Protein AF-A0A351T9Q0-F1 (afdb_monomer_lite)

pLDDT: mean 88.79, std 10.15, range [52.31, 97.06]

Foldseek 3Di:
DPDDDDDDPDDLLPDADPDAAAEAEEEDEAPCVLSNCCSQQPVHPHHYPYYHYHYDPVVLVQQAPPDPDNDDPSNVSSVVRDPDRDDDDDD

Sequence (91 aa):
AKAGIYIHNIDVLKFNPNLENYLVVANIPYYITSPILNHFLYSLPHRPKEMIILMQKDVADKITKKQKNKTSVLSLIVDFMCEEIREITKV

Radius of gyration: 13.88 Å; chains: 1; bounding box: 27×26×44 Å

Secondary structure (DSSP, 8-state):
---------S-GGG-----SS-EEEEE--HHHHHHHHHIIIIISSS--SEEEEE--HHHHHHHSTT-SS--SHHHHHHHHH-S--------

Structure (mmCIF, N/CA/C/O backbone):
data_AF-A0A351T9Q0-F1
#
_entry.id   AF-A0A351T9Q0-F1
#
loop_
_atom_site.group_PDB
_atom_site.id
_atom_site.type_symbol
_atom_site.label_atom_id
_atom_site.label_alt_id
_atom_site.label_comp_id
_atom_site.label_asym_id
_atom_site.label_entity_id
_atom_site.label_seq_id
_atom_site.pdbx_PDB_ins_code
_atom_site.Cartn_x
_atom_site.Cartn_y
_atom_site.Cartn_z
_atom_site.occupancy
_atom_site.B_iso_or_equiv
_atom_site.auth_seq_id
_atom_site.auth_comp_id
_atom_site.auth_asym_id
_atom_site.auth_atom_id
_atom_site.pdbx_PDB_model_num
ATOM 1 N N . ALA A 1 1 ? -3.479 -0.993 -27.234 1.00 52.31 1 ALA A N 1
ATOM 2 C CA . ALA A 1 1 ? -2.154 -1.456 -26.770 1.00 52.31 1 ALA A CA 1
ATOM 3 C C . ALA A 1 1 ? -2.236 -2.954 -26.497 1.00 52.31 1 ALA A C 1
ATOM 5 O O . ALA A 1 1 ? -3.243 -3.382 -25.946 1.00 52.31 1 ALA A O 1
ATOM 6 N N . LYS A 1 2 ? -1.259 -3.762 -26.930 1.00 52.34 2 LYS A N 1
ATOM 7 C CA . LYS A 1 2 ? -1.245 -5.200 -26.612 1.00 52.34 2 LYS A CA 1
ATOM 8 C C . LYS A 1 2 ? -1.079 -5.349 -25.097 1.00 52.34 2 LYS A C 1
ATOM 10 O O . LYS A 1 2 ? -0.088 -4.869 -24.557 1.00 52.34 2 LYS A O 1
ATOM 15 N N . ALA A 1 3 ? -2.049 -5.971 -24.431 1.00 73.62 3 ALA A N 1
ATOM 16 C CA . ALA A 1 3 ? -1.909 -6.356 -23.034 1.00 73.62 3 ALA A CA 1
ATOM 17 C C . ALA A 1 3 ? -0.794 -7.409 -22.943 1.00 73.62 3 ALA A C 1
ATOM 19 O O . ALA A 1 3 ? -0.868 -8.450 -23.596 1.00 73.62 3 ALA A O 1
ATOM 20 N N . GLY A 1 4 ? 0.263 -7.099 -22.199 1.00 86.50 4 GLY A N 1
ATOM 21 C CA . GLY A 1 4 ? 1.409 -7.972 -21.973 1.00 86.50 4 GLY A CA 1
ATOM 22 C C . GLY A 1 4 ? 1.702 -8.064 -20.482 1.00 86.50 4 GLY A C 1
ATOM 23 O O . GLY A 1 4 ? 1.421 -7.126 -19.737 1.00 86.50 4 GLY A O 1
ATOM 24 N N . ILE A 1 5 ? 2.243 -9.200 -20.049 1.00 92.62 5 ILE A N 1
ATOM 25 C CA . ILE A 1 5 ? 2.718 -9.386 -18.677 1.00 92.62 5 ILE A CA 1
ATOM 26 C C . ILE A 1 5 ? 4.215 -9.094 -18.670 1.00 92.62 5 ILE A C 1
ATOM 28 O O . ILE A 1 5 ? 4.975 -9.719 -19.409 1.00 92.62 5 ILE A O 1
ATOM 32 N N . TYR A 1 6 ? 4.625 -8.154 -17.824 1.00 92.25 6 TYR A N 1
ATOM 33 C CA . TYR A 1 6 ? 6.021 -7.789 -17.618 1.00 92.25 6 TYR A CA 1
ATOM 34 C C . TYR A 1 6 ? 6.420 -8.168 -16.196 1.00 92.25 6 TYR A C 1
ATOM 36 O O . TYR A 1 6 ? 5.774 -7.757 -15.234 1.00 92.25 6 TYR A O 1
ATOM 44 N N . ILE A 1 7 ? 7.474 -8.973 -16.066 1.00 94.75 7 ILE A N 1
ATOM 45 C CA . ILE A 1 7 ? 7.994 -9.411 -14.770 1.00 94.75 7 ILE A CA 1
ATOM 46 C C . ILE A 1 7 ? 9.269 -8.624 -14.486 1.00 94.75 7 ILE A C 1
ATOM 48 O O . ILE A 1 7 ? 10.259 -8.748 -15.205 1.00 94.75 7 ILE A O 1
ATOM 52 N N . HIS A 1 8 ? 9.246 -7.831 -13.419 1.00 94.19 8 HIS A N 1
ATOM 53 C CA . HIS A 1 8 ? 10.403 -7.088 -12.933 1.00 94.19 8 HIS A CA 1
ATOM 54 C C . HIS A 1 8 ? 10.944 -7.778 -11.675 1.00 94.19 8 HIS A C 1
ATOM 56 O O . HIS A 1 8 ? 10.316 -7.715 -10.622 1.00 94.19 8 HIS A O 1
ATOM 62 N N . ASN A 1 9 ? 12.102 -8.443 -11.769 1.00 97.06 9 ASN A N 1
ATOM 63 C CA . ASN A 1 9 ? 12.786 -9.021 -10.604 1.00 97.06 9 ASN A CA 1
ATOM 64 C C . ASN A 1 9 ? 13.603 -7.937 -9.882 1.00 97.06 9 ASN A C 1
ATOM 66 O O . ASN A 1 9 ? 14.811 -7.815 -10.079 1.00 97.06 9 ASN A O 1
ATOM 70 N N . ILE A 1 10 ? 12.909 -7.085 -9.130 1.00 96.00 10 ILE A N 1
ATOM 71 C CA . ILE A 1 10 ? 13.475 -5.931 -8.427 1.00 96.00 10 ILE A CA 1
ATOM 72 C C . ILE A 1 10 ? 12.819 -5.843 -7.045 1.00 96.00 10 ILE A C 1
ATOM 74 O O . ILE A 1 10 ? 11.644 -6.171 -6.885 1.00 96.00 10 ILE A O 1
ATOM 78 N N . ASP A 1 11 ? 13.572 -5.372 -6.051 1.00 95.31 11 ASP A N 1
ATOM 79 C CA . ASP A 1 11 ? 13.009 -4.950 -4.768 1.00 95.31 11 ASP A CA 1
ATOM 80 C C . ASP A 1 11 ? 11.964 -3.847 -4.994 1.00 95.31 11 ASP A C 1
ATOM 82 O O . ASP A 1 11 ? 12.267 -2.786 -5.545 1.00 95.31 11 ASP A O 1
ATOM 86 N N . VAL A 1 12 ? 10.731 -4.088 -4.551 1.00 95.38 12 VAL A N 1
ATOM 87 C CA . VAL A 1 12 ? 9.613 -3.160 -4.735 1.00 95.38 12 VAL A CA 1
ATOM 88 C C . VAL A 1 12 ? 9.884 -1.780 -4.124 1.00 95.38 12 VAL A C 1
ATOM 90 O O . VAL A 1 12 ? 9.428 -0.780 -4.670 1.00 95.38 12 VAL A O 1
ATOM 93 N N . LEU A 1 13 ? 10.689 -1.694 -3.059 1.00 95.50 13 LEU A N 1
ATOM 94 C CA . LEU A 1 13 ? 11.064 -0.421 -2.431 1.00 95.50 13 LEU A CA 1
ATOM 95 C C . LEU A 1 13 ? 12.068 0.388 -3.268 1.00 95.50 13 LEU A C 1
ATOM 97 O O . LEU A 1 13 ? 12.334 1.550 -2.979 1.00 95.50 13 LEU A O 1
ATOM 101 N N . LYS A 1 14 ? 12.638 -0.222 -4.310 1.00 95.75 14 LYS A N 1
ATOM 102 C CA . LYS A 1 14 ? 13.525 0.421 -5.291 1.00 95.75 14 LYS A CA 1
ATOM 103 C C . LYS A 1 14 ? 12.858 0.570 -6.655 1.00 95.75 14 LYS A C 1
ATOM 105 O O . LYS A 1 14 ? 13.454 1.126 -7.575 1.00 95.75 14 LYS A O 1
ATOM 110 N N . PHE A 1 15 ? 11.640 0.059 -6.805 1.00 95.06 15 PHE A N 1
ATOM 111 C CA . PHE A 1 15 ? 10.911 0.099 -8.058 1.00 95.06 15 PHE A CA 1
ATOM 112 C C . PHE A 1 15 ? 10.223 1.456 -8.228 1.00 95.06 15 PHE A C 1
ATOM 114 O O . PHE A 1 15 ? 9.386 1.840 -7.414 1.00 95.06 15 PHE A O 1
ATOM 121 N N . ASN A 1 16 ? 10.562 2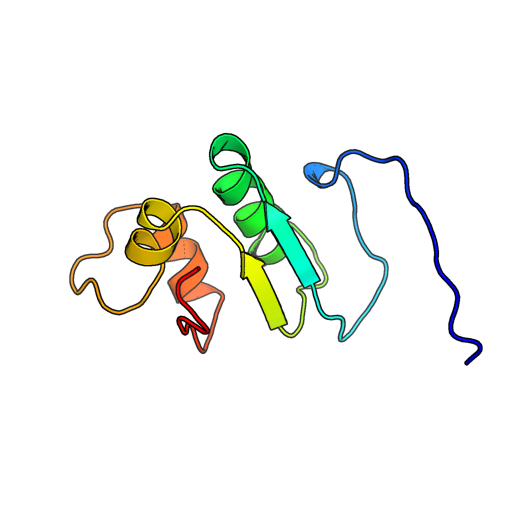.171 -9.301 1.00 94.06 16 ASN A N 1
ATOM 122 C CA . ASN A 1 16 ? 9.880 3.395 -9.707 1.00 94.06 16 ASN A CA 1
ATOM 123 C C . ASN A 1 16 ? 9.163 3.149 -11.046 1.00 94.06 16 ASN A C 1
ATOM 125 O O . ASN A 1 16 ? 9.833 3.075 -12.082 1.00 94.06 16 ASN A O 1
ATOM 129 N N . PRO A 1 17 ? 7.830 2.983 -11.050 1.00 91.06 17 PRO A N 1
ATOM 130 C CA . PRO A 1 17 ? 7.082 2.849 -12.286 1.00 91.06 17 PRO A CA 1
ATOM 131 C C . PRO A 1 17 ? 7.124 4.171 -13.056 1.00 91.06 17 PRO A C 1
ATOM 133 O O . PRO A 1 17 ? 6.613 5.191 -12.598 1.00 91.06 17 PRO A O 1
ATOM 136 N N . ASN A 1 18 ? 7.669 4.146 -14.273 1.00 90.00 18 ASN A N 1
ATOM 137 C CA . ASN A 1 18 ? 7.536 5.260 -15.214 1.00 90.00 18 ASN A CA 1
ATOM 138 C C . ASN A 1 18 ? 6.149 5.226 -15.884 1.00 90.00 18 ASN A C 1
ATOM 140 O O . ASN A 1 18 ? 6.031 5.057 -17.097 1.00 90.00 18 ASN A O 1
ATOM 144 N N . LEU A 1 19 ? 5.102 5.263 -15.060 1.00 89.88 19 LEU A N 1
ATOM 145 C CA . LEU A 1 19 ? 3.705 5.183 -15.459 1.00 89.88 19 LEU A CA 1
ATOM 146 C C . LEU A 1 19 ? 2.935 6.332 -14.816 1.00 89.88 19 LEU A C 1
ATOM 148 O O . LEU A 1 19 ? 3.097 6.620 -13.632 1.00 89.88 19 LEU A O 1
ATOM 152 N N . GLU A 1 20 ? 2.035 6.922 -15.589 1.00 90.25 20 GLU A N 1
ATOM 153 C CA . GLU A 1 20 ? 1.008 7.826 -15.084 1.00 90.25 20 GLU A CA 1
ATOM 154 C C . GLU A 1 20 ? -0.325 7.074 -14.980 1.00 90.25 20 GLU A C 1
ATOM 156 O O . GLU A 1 20 ? -0.574 6.130 -15.732 1.00 90.25 20 GLU A O 1
ATOM 161 N N . ASN A 1 21 ? -1.201 7.493 -14.061 1.00 92.44 21 ASN A N 1
ATOM 162 C CA . ASN A 1 21 ? -2.574 6.980 -13.938 1.00 92.44 21 ASN A CA 1
ATOM 163 C C . ASN A 1 21 ? -2.687 5.446 -13.810 1.00 92.44 21 ASN A C 1
ATOM 165 O O . ASN A 1 21 ? -3.543 4.821 -14.439 1.00 92.44 21 ASN A O 1
ATOM 169 N N . TYR A 1 22 ? -1.840 4.833 -12.983 1.00 95.12 22 TYR A N 1
ATOM 170 C CA . TYR A 1 22 ? -1.811 3.383 -12.778 1.00 95.12 22 TYR A CA 1
ATOM 171 C C . TYR A 1 22 ? -2.484 2.951 -11.468 1.00 95.12 22 TYR A C 1
ATOM 173 O O . TYR A 1 22 ? -2.703 3.753 -10.556 1.00 95.12 22 TYR A O 1
ATOM 181 N N . LEU A 1 23 ? -2.798 1.656 -11.389 1.00 96.75 23 LEU A N 1
ATOM 182 C CA . LEU A 1 23 ? -3.343 0.994 -10.205 1.00 96.75 23 LEU A CA 1
ATOM 183 C C . LEU A 1 23 ? -2.279 0.092 -9.584 1.00 96.75 23 LEU A C 1
ATOM 185 O O . LEU A 1 23 ? -1.522 -0.563 -10.303 1.00 96.75 23 LEU A O 1
ATOM 189 N N . VAL A 1 24 ? -2.261 0.014 -8.256 1.00 96.62 24 VAL A N 1
ATOM 190 C CA . VAL A 1 24 ? -1.452 -0.972 -7.528 1.00 96.62 24 VAL A CA 1
ATOM 191 C C . VAL A 1 24 ? -2.383 -1.992 -6.896 1.00 96.62 24 VAL A C 1
ATOM 193 O O . VAL A 1 24 ? -3.243 -1.639 -6.093 1.00 96.62 24 VAL A O 1
ATOM 196 N N . VAL A 1 25 ? -2.193 -3.265 -7.236 1.00 96.88 25 VAL A N 1
ATOM 197 C CA . VAL A 1 25 ? -2.915 -4.386 -6.625 1.00 96.88 25 VAL A CA 1
ATOM 198 C C . VAL A 1 25 ? -1.891 -5.345 -6.043 1.00 96.88 25 VAL A C 1
ATOM 200 O O . VAL A 1 25 ? -0.989 -5.783 -6.755 1.00 96.88 25 VAL A O 1
ATOM 203 N N . ALA A 1 26 ? -1.996 -5.646 -4.750 1.00 95.75 26 ALA A N 1
ATOM 204 C CA . ALA A 1 26 ? -1.002 -6.471 -4.075 1.00 95.75 26 ALA A CA 1
ATOM 205 C C . ALA A 1 26 ? -1.580 -7.243 -2.886 1.00 95.75 26 ALA A C 1
ATOM 207 O O . ALA A 1 26 ? -2.509 -6.796 -2.21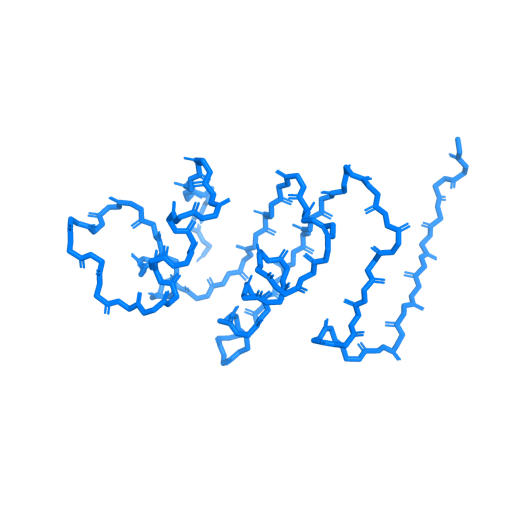8 1.00 95.75 26 ALA A O 1
ATOM 208 N N . ASN A 1 27 ? -0.964 -8.383 -2.586 1.00 94.12 27 ASN A N 1
ATOM 209 C CA . ASN A 1 27 ? -1.102 -9.075 -1.311 1.00 94.12 27 ASN A CA 1
ATOM 210 C C . ASN A 1 27 ? 0.244 -8.985 -0.586 1.00 94.12 27 ASN A C 1
ATOM 212 O O . ASN A 1 27 ? 1.238 -9.505 -1.094 1.00 94.12 27 ASN A O 1
ATOM 216 N N . ILE A 1 28 ? 0.296 -8.271 0.539 1.00 90.19 28 ILE A N 1
ATOM 217 C CA . ILE A 1 28 ? 1.556 -7.848 1.162 1.00 90.19 28 ILE A CA 1
ATOM 218 C C . ILE A 1 28 ? 1.734 -8.490 2.553 1.00 90.19 28 ILE A C 1
ATOM 220 O O . ILE A 1 28 ? 0.811 -8.445 3.371 1.00 90.19 28 ILE A O 1
ATOM 224 N N . PRO A 1 29 ? 2.930 -9.026 2.879 1.00 86.19 29 PRO A N 1
ATOM 225 C CA . PRO A 1 29 ? 3.279 -9.451 4.236 1.00 86.19 29 PRO A CA 1
ATOM 226 C C . PRO A 1 29 ? 3.349 -8.284 5.237 1.00 86.19 29 PRO A C 1
ATOM 228 O O . PRO A 1 29 ? 3.826 -7.200 4.914 1.00 86.19 29 PRO A O 1
ATOM 231 N N . TYR A 1 30 ? 2.986 -8.527 6.498 1.00 80.31 30 TYR A N 1
ATOM 232 C CA . TYR A 1 30 ? 2.864 -7.493 7.541 1.00 80.31 30 TYR A CA 1
ATOM 233 C C . TYR A 1 30 ? 4.049 -6.525 7.676 1.00 80.31 30 TYR A C 1
ATOM 235 O O . TYR A 1 30 ? 3.860 -5.309 7.710 1.00 80.31 30 TYR A O 1
ATOM 243 N N . TYR A 1 31 ? 5.274 -7.053 7.756 1.00 86.50 31 TYR A N 1
ATOM 244 C CA . TYR A 1 31 ? 6.446 -6.269 8.163 1.00 86.50 31 TYR A CA 1
ATOM 245 C C . TYR A 1 31 ? 6.858 -5.200 7.140 1.00 86.50 31 TYR A C 1
ATOM 247 O O . TYR A 1 31 ? 7.551 -4.248 7.495 1.00 86.50 31 TYR A O 1
ATOM 255 N N . ILE A 1 32 ? 6.436 -5.344 5.880 1.00 91.69 32 ILE A N 1
ATOM 256 C CA . ILE A 1 32 ? 6.842 -4.471 4.773 1.00 91.69 32 ILE A CA 1
ATOM 257 C C . ILE A 1 32 ? 5.705 -3.576 4.261 1.00 91.69 32 ILE A C 1
ATOM 259 O O . ILE A 1 32 ? 5.950 -2.674 3.461 1.00 91.69 32 ILE A O 1
ATOM 263 N N . THR A 1 33 ? 4.478 -3.736 4.773 1.00 93.12 33 THR A N 1
ATOM 264 C CA . THR A 1 33 ? 3.323 -2.918 4.366 1.00 93.12 33 THR A CA 1
ATOM 265 C C . THR A 1 33 ? 3.564 -1.426 4.581 1.00 93.12 33 THR A C 1
ATOM 267 O O . THR A 1 33 ? 3.311 -0.633 3.679 1.00 93.12 33 THR A O 1
ATOM 270 N N . SER A 1 34 ? 4.094 -1.025 5.742 1.00 92.44 34 SER A N 1
ATOM 271 C CA . SER A 1 34 ? 4.375 0.392 6.020 1.00 92.44 34 SER A CA 1
ATOM 272 C C . SER A 1 34 ? 5.438 0.976 5.073 1.00 92.44 34 SER A C 1
ATOM 274 O O . SER A 1 34 ? 5.169 2.027 4.493 1.00 92.44 34 SER A O 1
ATOM 276 N N . PRO A 1 35 ? 6.611 0.336 4.873 1.00 94.69 35 PRO A N 1
ATOM 277 C CA . PRO A 1 35 ? 7.568 0.757 3.850 1.00 94.69 35 PRO A CA 1
ATOM 278 C C . PRO A 1 35 ? 6.970 0.875 2.444 1.00 94.69 35 PRO A C 1
ATOM 280 O O . PRO A 1 35 ? 7.220 1.870 1.773 1.00 94.69 35 PRO A O 1
ATOM 283 N N . ILE A 1 36 ? 6.152 -0.090 2.010 1.00 95.81 36 ILE A N 1
ATOM 284 C CA . ILE A 1 36 ? 5.545 -0.068 0.669 1.00 95.81 36 ILE A CA 1
ATOM 285 C C . ILE A 1 36 ? 4.555 1.088 0.535 1.00 95.81 36 ILE A C 1
ATOM 287 O O . ILE A 1 36 ? 4.618 1.834 -0.438 1.00 95.81 36 ILE A O 1
ATOM 291 N N . LEU A 1 37 ? 3.667 1.278 1.512 1.00 94.94 37 LEU A N 1
ATOM 292 C CA . LEU A 1 37 ? 2.718 2.389 1.486 1.00 94.94 37 LEU A CA 1
ATOM 293 C C . LEU A 1 37 ? 3.442 3.738 1.444 1.00 94.94 37 LEU A C 1
ATOM 295 O O . LEU A 1 37 ? 3.099 4.578 0.620 1.00 94.94 37 LEU A O 1
ATOM 299 N N . ASN A 1 38 ? 4.480 3.928 2.264 1.00 94.44 38 ASN A N 1
ATOM 300 C CA . ASN A 1 38 ? 5.281 5.153 2.238 1.00 94.44 38 ASN A CA 1
ATOM 301 C C . ASN A 1 38 ? 5.977 5.352 0.886 1.00 94.44 38 ASN A C 1
ATOM 303 O O . ASN A 1 38 ? 5.975 6.460 0.355 1.00 94.44 38 ASN A O 1
ATOM 307 N N . HIS A 1 39 ? 6.527 4.284 0.305 1.00 95.81 39 HIS A N 1
ATOM 308 C CA . HIS A 1 39 ? 7.185 4.345 -0.996 1.00 95.81 39 HIS A CA 1
ATOM 309 C C . HIS A 1 39 ? 6.230 4.850 -2.083 1.00 95.81 39 HIS A C 1
ATOM 311 O O . HIS A 1 39 ? 6.496 5.869 -2.716 1.00 95.81 39 HIS A O 1
ATOM 317 N N . PHE A 1 40 ? 5.072 4.202 -2.240 1.00 95.94 40 PHE A N 1
ATOM 318 C CA . PHE A 1 40 ? 4.123 4.536 -3.306 1.00 95.94 40 PHE A CA 1
ATOM 319 C C . PHE A 1 40 ? 3.327 5.820 -3.067 1.00 95.94 40 PHE A C 1
ATOM 321 O O . PHE A 1 40 ? 3.006 6.516 -4.030 1.00 95.94 40 PHE A O 1
ATOM 328 N N . LEU A 1 41 ? 2.984 6.133 -1.815 1.00 94.56 41 LEU A N 1
ATOM 329 C CA . LEU A 1 41 ? 2.170 7.308 -1.501 1.00 94.56 41 LEU A CA 1
ATOM 330 C C . LEU A 1 41 ? 3.000 8.574 -1.314 1.00 94.56 41 LEU A C 1
ATOM 332 O O .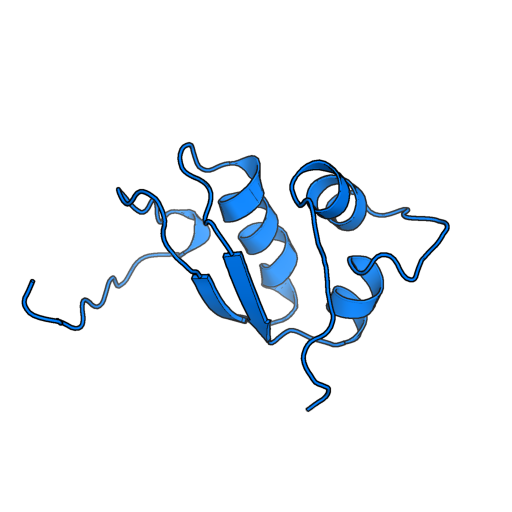 LEU A 1 41 ? 2.466 9.646 -1.566 1.00 94.56 41 LEU A O 1
ATOM 336 N N . TYR A 1 42 ? 4.254 8.476 -0.863 1.00 92.94 42 TYR A N 1
ATOM 337 C CA . TYR A 1 42 ? 5.054 9.641 -0.469 1.00 92.94 42 TYR A CA 1
ATOM 338 C C . TYR A 1 42 ? 6.390 9.762 -1.211 1.00 92.94 42 TYR A C 1
ATOM 340 O O . TYR A 1 42 ? 6.741 10.859 -1.634 1.00 92.94 42 TYR A O 1
ATOM 348 N N . SER A 1 43 ? 7.150 8.675 -1.369 1.00 93.62 43 SER A N 1
ATOM 349 C CA . SER A 1 43 ? 8.512 8.752 -1.924 1.00 93.62 43 SER A CA 1
ATOM 350 C C . SER A 1 43 ? 8.565 8.831 -3.451 1.00 93.62 43 SER A C 1
ATOM 352 O O . SER A 1 43 ? 9.509 9.404 -3.995 1.00 93.62 43 SER A O 1
ATOM 354 N N . LEU A 1 44 ? 7.594 8.241 -4.150 1.00 93.62 44 LEU A N 1
ATOM 355 C CA . LEU A 1 44 ? 7.564 8.244 -5.610 1.00 93.62 44 LEU A CA 1
ATOM 356 C C . LEU A 1 44 ? 7.083 9.587 -6.189 1.00 93.62 44 LEU A C 1
ATOM 358 O O . LEU A 1 44 ? 6.145 10.183 -5.659 1.00 93.62 44 LEU A O 1
ATOM 362 N N . PRO A 1 45 ? 7.646 10.027 -7.332 1.00 90.88 45 PRO A N 1
ATOM 363 C CA . PRO A 1 45 ? 7.187 11.237 -8.017 1.00 90.88 45 PRO A CA 1
ATOM 364 C C . PRO A 1 45 ? 5.778 11.069 -8.607 1.00 90.88 45 PRO A C 1
ATOM 366 O O . PRO A 1 45 ? 4.979 12.002 -8.577 1.00 90.88 45 PRO A O 1
ATOM 369 N N . HIS A 1 46 ? 5.456 9.871 -9.109 1.00 92.50 46 HIS A N 1
ATOM 370 C CA . HIS A 1 46 ? 4.154 9.541 -9.688 1.00 92.50 46 HIS A CA 1
ATOM 371 C C . HIS A 1 46 ? 3.415 8.549 -8.795 1.00 92.50 46 HIS A C 1
ATOM 373 O O . HIS A 1 46 ? 3.719 7.352 -8.762 1.00 92.50 46 HIS A O 1
ATOM 379 N N . ARG A 1 47 ? 2.424 9.066 -8.069 1.00 94.38 47 ARG A N 1
ATOM 380 C CA . ARG A 1 47 ? 1.584 8.272 -7.170 1.00 94.38 47 ARG A CA 1
ATOM 381 C C . ARG A 1 47 ? 0.553 7.461 -7.966 1.00 94.38 47 ARG A C 1
ATOM 383 O O . ARG A 1 47 ? 0.072 7.939 -8.998 1.00 94.38 47 ARG A O 1
ATOM 390 N N . PRO A 1 48 ? 0.190 6.256 -7.500 1.00 96.00 48 PRO A N 1
ATOM 391 C CA . PRO A 1 48 ? -0.898 5.499 -8.100 1.00 96.00 48 PRO A CA 1
ATOM 392 C C . PRO A 1 48 ? -2.227 6.238 -7.933 1.00 96.00 48 PRO A C 1
ATOM 394 O O . PRO A 1 48 ? -2.439 6.948 -6.951 1.00 96.00 48 PRO A O 1
ATOM 397 N N . LYS A 1 49 ? -3.149 6.021 -8.873 1.00 96.31 49 LYS A N 1
ATOM 398 C CA . LYS A 1 49 ? -4.516 6.549 -8.789 1.00 96.31 49 LYS A CA 1
ATOM 399 C C . LYS A 1 49 ? -5.314 5.861 -7.680 1.00 96.31 49 LYS A C 1
ATOM 401 O O . LYS A 1 49 ? -6.129 6.491 -7.020 1.00 96.31 49 LYS A O 1
ATOM 406 N N . GLU A 1 50 ? -5.086 4.565 -7.496 1.00 95.94 50 GLU A N 1
ATOM 407 C CA . GLU A 1 50 ? -5.741 3.760 -6.470 1.00 95.94 50 GLU A CA 1
ATOM 408 C C . GLU A 1 50 ? -4.851 2.568 -6.105 1.00 95.94 50 GLU A C 1
ATOM 410 O O . GLU A 1 50 ? -4.090 2.045 -6.931 1.00 95.94 50 GLU A O 1
ATOM 415 N N . MET A 1 51 ? -4.943 2.153 -4.843 1.00 96.38 51 MET A N 1
ATOM 416 C CA . MET A 1 51 ? -4.255 0.983 -4.317 1.00 96.38 51 MET A CA 1
ATOM 417 C C . MET A 1 51 ? -5.279 0.027 -3.703 1.00 96.38 51 MET A C 1
ATOM 419 O O . MET A 1 51 ? -6.024 0.408 -2.803 1.00 96.38 51 MET A O 1
ATOM 423 N N . ILE A 1 52 ? -5.281 -1.226 -4.156 1.00 96.31 52 ILE A N 1
ATOM 424 C CA . ILE A 1 52 ? -6.113 -2.306 -3.617 1.00 96.31 52 ILE A CA 1
ATOM 425 C C . ILE A 1 52 ? -5.171 -3.340 -3.014 1.00 96.31 52 ILE A C 1
ATOM 427 O O . ILE A 1 52 ? -4.515 -4.104 -3.724 1.00 96.31 52 ILE A O 1
ATOM 431 N N . ILE A 1 53 ? -5.063 -3.331 -1.689 1.00 95.56 53 ILE A N 1
ATOM 432 C CA . ILE A 1 53 ? -4.048 -4.106 -0.981 1.00 95.56 53 ILE A CA 1
ATOM 433 C C . ILE A 1 53 ? -4.710 -5.042 0.020 1.00 95.56 53 ILE A C 1
ATOM 435 O O . ILE A 1 53 ? -5.432 -4.596 0.911 1.00 95.56 53 ILE A O 1
ATOM 439 N N . LEU A 1 54 ? -4.401 -6.333 -0.090 1.00 95.12 54 LEU A N 1
ATOM 440 C CA . LEU A 1 54 ? -4.645 -7.297 0.973 1.00 95.12 54 LEU A CA 1
ATOM 441 C C . LEU A 1 54 ? -3.492 -7.226 1.982 1.00 95.12 54 LEU A C 1
ATOM 443 O O . LEU A 1 54 ? -2.319 -7.316 1.614 1.00 95.12 54 LEU A O 1
ATOM 447 N N . MET A 1 55 ? -3.834 -7.034 3.253 1.00 93.31 55 MET A N 1
ATOM 448 C CA . MET A 1 55 ? -2.889 -6.913 4.363 1.00 93.31 55 MET A CA 1
ATOM 449 C C . MET A 1 55 ? -3.497 -7.478 5.647 1.00 93.31 55 MET A C 1
ATOM 451 O O . MET A 1 55 ? -4.692 -7.770 5.705 1.00 93.31 55 MET A O 1
ATOM 455 N N . GLN A 1 56 ? -2.682 -7.602 6.696 1.00 91.25 56 GLN A N 1
ATOM 456 C CA . GLN A 1 56 ? -3.184 -8.005 8.006 1.00 91.25 56 GLN A CA 1
ATOM 457 C C . GLN A 1 56 ? -4.159 -6.972 8.580 1.00 91.25 56 GLN A C 1
ATOM 459 O O . GLN A 1 56 ? -4.014 -5.759 8.400 1.00 91.25 56 GLN A O 1
ATOM 464 N N . LYS A 1 57 ? -5.164 -7.492 9.286 1.00 89.19 57 LYS A N 1
ATOM 465 C CA . LYS A 1 57 ? -6.292 -6.726 9.813 1.00 89.19 57 LYS A CA 1
ATOM 466 C C . LYS A 1 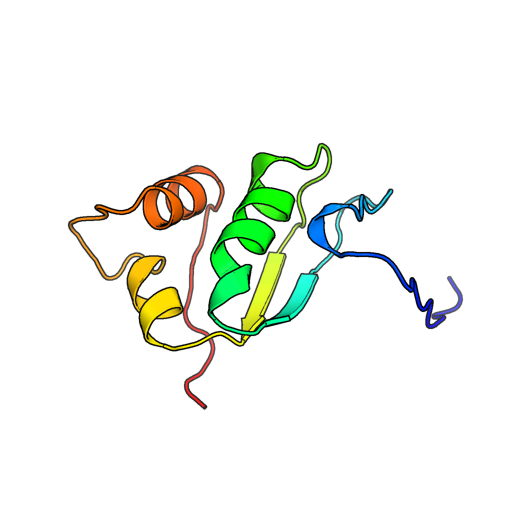57 ? -5.861 -5.573 10.721 1.00 89.19 57 LYS A C 1
ATOM 468 O O . LYS A 1 57 ? -6.420 -4.493 10.629 1.00 89.19 57 LYS A O 1
ATOM 473 N N . ASP A 1 58 ? -4.862 -5.776 11.565 1.00 87.88 58 ASP A N 1
ATOM 474 C CA . ASP A 1 58 ? -4.350 -4.766 12.492 1.00 87.88 58 ASP A CA 1
ATOM 475 C C . ASP A 1 58 ? -3.706 -3.558 11.783 1.00 87.88 58 ASP A C 1
ATOM 477 O O . ASP A 1 58 ? -3.831 -2.423 12.249 1.00 87.88 58 ASP A O 1
ATOM 481 N N . VAL A 1 59 ? -3.067 -3.766 10.626 1.00 89.38 59 VAL A N 1
ATOM 482 C CA . VAL A 1 59 ? -2.580 -2.673 9.767 1.00 89.38 59 VAL A CA 1
ATOM 483 C C . VAL A 1 59 ? -3.745 -1.948 9.108 1.00 89.38 59 VAL A C 1
ATOM 485 O O . VAL A 1 59 ? -3.782 -0.716 9.131 1.00 89.38 59 VAL A O 1
ATOM 488 N N . ALA A 1 60 ? -4.709 -2.694 8.563 1.00 90.31 60 ALA A N 1
ATOM 489 C CA . ALA A 1 60 ? -5.896 -2.119 7.935 1.00 90.31 60 ALA A CA 1
ATOM 490 C C . ALA A 1 60 ? -6.702 -1.272 8.937 1.00 90.31 60 ALA A C 1
ATOM 492 O O . ALA A 1 60 ? -7.050 -0.123 8.652 1.00 90.31 60 ALA A O 1
ATOM 493 N N . ASP A 1 61 ? -6.914 -1.795 10.145 1.00 87.25 61 ASP A N 1
ATOM 494 C CA . ASP A 1 61 ? -7.606 -1.116 11.240 1.00 87.25 61 ASP A CA 1
ATOM 495 C C . ASP A 1 61 ? -6.871 0.168 11.655 1.00 87.25 61 ASP A C 1
ATOM 497 O O . ASP A 1 61 ? -7.518 1.158 11.996 1.00 87.25 61 ASP A O 1
ATOM 501 N N . LYS A 1 62 ? -5.530 0.185 11.598 1.00 87.12 62 LYS A N 1
ATOM 502 C CA . LYS A 1 62 ? -4.683 1.343 11.940 1.00 87.12 62 LYS A CA 1
ATOM 503 C C . LYS A 1 62 ? -4.800 2.500 10.947 1.00 87.12 62 LYS A C 1
ATOM 505 O O . LYS A 1 62 ? -4.770 3.656 11.363 1.00 87.12 62 LYS A O 1
ATOM 510 N N . ILE A 1 63 ? -4.901 2.216 9.649 1.00 88.00 63 ILE A N 1
ATOM 511 C CA . ILE A 1 63 ? -4.920 3.256 8.602 1.00 88.00 63 ILE A CA 1
ATOM 512 C C . ILE A 1 63 ? -6.338 3.732 8.250 1.00 88.00 63 ILE A C 1
ATOM 514 O O . ILE A 1 63 ? -6.522 4.870 7.807 1.00 88.00 63 ILE A O 1
ATOM 518 N N . THR A 1 64 ? -7.354 2.902 8.496 1.00 84.69 64 THR A N 1
ATOM 519 C CA . THR A 1 64 ? -8.751 3.222 8.176 1.00 84.69 64 THR A CA 1
ATOM 520 C C . THR A 1 64 ? -9.317 4.297 9.115 1.00 84.69 64 THR A C 1
ATOM 522 O O . THR A 1 64 ? -9.109 4.265 10.328 1.00 84.69 64 THR A O 1
ATOM 525 N N . LYS A 1 65 ? -10.102 5.241 8.566 1.00 62.94 65 LYS A N 1
ATOM 526 C CA . LYS A 1 65 ? -10.703 6.411 9.258 1.00 62.94 65 LYS A CA 1
ATOM 527 C C . LYS A 1 65 ? -11.666 6.080 10.420 1.00 62.94 65 LYS A C 1
ATOM 529 O O . LYS A 1 65 ? -12.204 6.986 11.047 1.00 62.94 65 LYS A O 1
ATOM 534 N N . LYS A 1 66 ? -11.873 4.801 10.755 1.00 59.72 66 LYS A N 1
ATOM 535 C CA . LYS A 1 66 ? -12.674 4.374 11.919 1.00 59.72 66 LYS A CA 1
ATOM 536 C C . LYS A 1 66 ? -12.018 4.761 13.255 1.00 59.72 66 LYS A C 1
ATOM 538 O O . LYS A 1 66 ? -12.711 4.831 14.267 1.00 59.72 66 LYS A O 1
ATOM 543 N N . GLN A 1 67 ? -10.713 5.049 13.274 1.00 58.25 67 GLN A N 1
ATOM 544 C CA . GLN A 1 67 ? -10.024 5.542 14.468 1.00 58.25 67 GLN A CA 1
ATOM 545 C C . GLN A 1 67 ? -10.055 7.076 14.529 1.00 58.25 67 GLN A C 1
ATOM 547 O O . GLN A 1 67 ? -9.398 7.741 13.734 1.00 58.25 67 GLN A O 1
ATOM 552 N N . LYS A 1 68 ? -10.780 7.639 15.509 1.00 59.09 68 LYS A N 1
ATOM 553 C CA . LYS A 1 68 ? -10.797 9.092 15.785 1.00 59.09 68 LYS A CA 1
ATOM 554 C C . LYS A 1 68 ? -9.421 9.639 16.194 1.00 59.09 68 LYS A C 1
ATOM 556 O O . LYS A 1 68 ? -9.144 10.809 15.968 1.00 59.09 68 LYS A O 1
ATOM 561 N N . ASN A 1 69 ? -8.565 8.785 16.758 1.00 63.66 69 ASN A N 1
ATOM 562 C CA . ASN A 1 69 ? -7.244 9.146 17.264 1.00 63.66 69 ASN A CA 1
ATOM 563 C C . ASN A 1 69 ? -6.159 8.402 16.475 1.00 63.66 69 ASN A C 1
ATOM 565 O O . ASN A 1 69 ? -5.677 7.355 16.905 1.00 63.66 69 ASN A O 1
ATOM 569 N N . LYS A 1 70 ? -5.785 8.931 15.307 1.00 72.19 70 LYS A N 1
ATOM 570 C CA . LYS A 1 70 ? -4.650 8.422 14.525 1.00 72.19 70 LYS A CA 1
ATOM 571 C C . LYS A 1 70 ? -3.343 8.795 15.224 1.00 72.19 70 LYS A C 1
ATOM 573 O O . LYS A 1 70 ? -2.974 9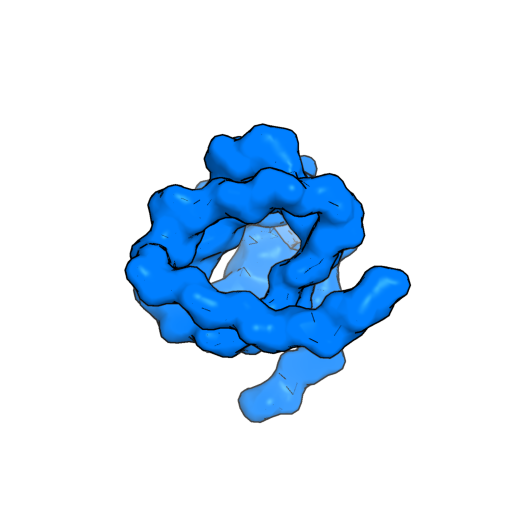.962 15.265 1.00 72.19 70 LYS A O 1
ATOM 578 N N . THR A 1 71 ? -2.649 7.808 15.785 1.00 75.50 71 THR A N 1
ATOM 579 C CA . THR A 1 71 ? -1.421 8.026 16.577 1.00 75.50 71 THR A CA 1
ATOM 580 C C . THR A 1 71 ? -0.147 7.568 15.874 1.00 75.50 71 THR A C 1
ATOM 582 O O . THR A 1 71 ? 0.948 7.913 16.306 1.00 75.50 71 THR A O 1
ATOM 585 N N . SER A 1 72 ? -0.257 6.794 14.790 1.00 85.44 72 SER A N 1
ATOM 586 C CA . SER A 1 72 ? 0.915 6.284 14.075 1.00 85.44 72 SER A CA 1
ATOM 587 C C . SER A 1 72 ? 1.295 7.177 12.895 1.00 85.44 72 SER A C 1
ATOM 589 O O . SER A 1 72 ? 0.426 7.684 12.182 1.00 85.44 72 SER A O 1
ATOM 591 N N . VAL A 1 73 ? 2.598 7.298 12.632 1.00 87.81 73 VAL A N 1
ATOM 592 C CA . VAL A 1 73 ? 3.123 8.019 11.460 1.00 87.81 73 VAL A CA 1
ATOM 593 C C . VAL A 1 73 ? 2.498 7.486 10.169 1.00 87.81 73 VAL A C 1
ATOM 595 O O . VAL A 1 73 ? 2.023 8.266 9.352 1.00 87.81 73 VAL A O 1
ATOM 598 N N . LEU A 1 74 ? 2.390 6.159 10.032 1.00 88.31 74 LEU A N 1
ATOM 599 C CA . LEU A 1 74 ? 1.746 5.531 8.879 1.00 88.31 74 LEU A CA 1
ATOM 600 C C . LEU A 1 74 ? 0.290 5.989 8.713 1.00 88.31 74 LEU A C 1
ATOM 602 O O . LEU A 1 74 ? -0.109 6.387 7.625 1.00 88.31 74 LEU A O 1
ATOM 606 N N . SER A 1 75 ? -0.506 5.954 9.787 1.00 89.50 75 SER A N 1
ATOM 607 C CA . SER A 1 75 ? -1.917 6.351 9.718 1.00 89.50 75 SER A CA 1
ATOM 608 C C . SER A 1 75 ? -2.102 7.813 9.319 1.00 89.50 75 SER A C 1
ATOM 610 O O . SER A 1 75 ? -3.065 8.111 8.618 1.00 89.50 75 SER A O 1
ATOM 612 N N . LEU A 1 76 ? -1.189 8.696 9.740 1.00 89.50 76 LEU A N 1
ATOM 613 C CA . LEU A 1 76 ? -1.208 10.119 9.395 1.00 89.50 76 LEU A CA 1
ATOM 614 C C . LEU A 1 76 ? -0.794 10.351 7.939 1.00 89.50 76 LEU A C 1
ATOM 616 O O . LEU A 1 76 ? -1.471 11.093 7.239 1.00 89.50 76 LEU A O 1
ATOM 620 N N . ILE A 1 77 ? 0.260 9.678 7.464 1.00 91.19 77 ILE A N 1
ATOM 621 C CA . ILE A 1 77 ? 0.693 9.752 6.060 1.00 91.19 77 ILE A CA 1
ATOM 622 C C . ILE A 1 77 ? -0.433 9.291 5.139 1.00 91.19 77 ILE A C 1
ATOM 624 O O . ILE A 1 77 ? -0.781 9.993 4.198 1.00 91.19 77 ILE A O 1
ATOM 628 N N . VAL A 1 78 ? -1.036 8.134 5.421 1.00 92.25 78 VAL A N 1
ATOM 629 C CA . VAL A 1 78 ? -2.120 7.607 4.584 1.00 92.25 78 VAL A CA 1
ATOM 630 C C . VAL A 1 78 ? -3.332 8.546 4.607 1.00 92.25 78 VAL A C 1
ATOM 632 O O . VAL A 1 78 ? -3.936 8.766 3.566 1.00 92.25 78 VAL A O 1
ATOM 635 N N . ASP A 1 79 ? -3.668 9.147 5.754 1.00 90.12 79 ASP A N 1
ATOM 636 C CA . ASP A 1 79 ? -4.773 10.116 5.837 1.00 90.12 79 ASP A CA 1
ATOM 637 C C . ASP A 1 79 ? -4.514 11.397 5.046 1.00 90.12 79 ASP A C 1
ATOM 639 O O . ASP A 1 79 ? -5.422 11.932 4.421 1.00 90.12 79 ASP A O 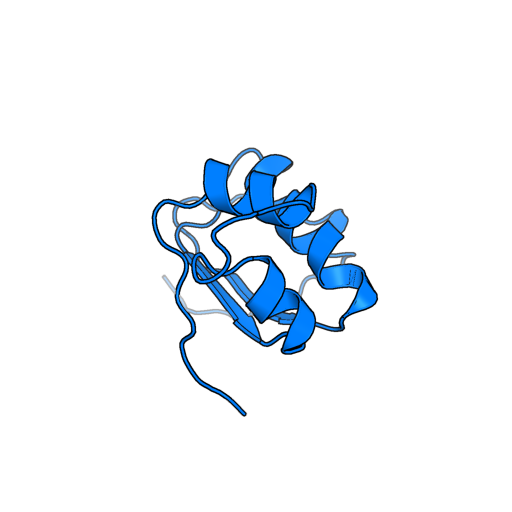1
ATOM 643 N N . PHE A 1 80 ? -3.277 11.888 5.093 1.00 90.69 80 PHE A N 1
ATOM 644 C CA . PHE A 1 80 ? -2.881 13.116 4.422 1.00 90.69 80 PHE A CA 1
ATOM 645 C C . PHE A 1 80 ? -2.761 12.926 2.906 1.00 90.69 80 PHE A C 1
ATOM 647 O O . PHE A 1 80 ? -3.100 13.823 2.139 1.00 90.69 80 PHE A O 1
ATOM 654 N N . MET A 1 81 ? -2.286 11.758 2.464 1.00 92.62 81 MET A N 1
ATOM 655 C CA . MET A 1 81 ? -2.007 11.498 1.050 1.00 92.62 81 MET A CA 1
ATOM 656 C C . MET A 1 81 ? -3.207 10.945 0.272 1.00 92.62 81 MET A C 1
ATOM 658 O O . MET A 1 81 ? -3.205 11.066 -0.956 1.00 92.62 81 MET A O 1
ATOM 662 N N . CYS A 1 82 ? -4.197 10.349 0.949 1.00 92.88 82 CYS A N 1
ATOM 663 C CA . CYS A 1 82 ? -5.350 9.698 0.323 1.00 92.88 82 CYS A CA 1
ATOM 664 C C . CYS A 1 82 ? -6.666 10.422 0.633 1.00 92.88 82 CYS A C 1
ATOM 666 O O . CYS A 1 82 ? -7.014 10.651 1.791 1.00 92.88 82 CYS A O 1
ATOM 668 N N . GLU A 1 83 ? -7.463 10.684 -0.402 1.00 91.44 83 GLU A N 1
ATOM 669 C CA . GLU A 1 83 ? -8.795 11.288 -0.255 1.00 91.44 83 GLU A CA 1
ATOM 670 C C . GLU A 1 83 ? -9.779 10.319 0.429 1.00 91.44 83 GLU A C 1
ATOM 672 O O . GLU A 1 83 ? -10.443 10.653 1.422 1.00 91.44 83 GLU A O 1
ATOM 677 N N . GLU A 1 84 ? -9.811 9.072 -0.048 1.00 91.31 84 GLU A N 1
ATOM 678 C CA . GLU A 1 84 ? -10.686 8.008 0.440 1.00 91.31 84 GLU A CA 1
ATOM 679 C C . GLU A 1 84 ? -9.877 6.781 0.878 1.00 91.31 84 GLU A C 1
ATOM 681 O O . GLU A 1 84 ? -8.935 6.352 0.214 1.00 91.31 84 GLU A O 1
ATOM 686 N N . ILE A 1 85 ? -10.263 6.203 2.018 1.00 92.69 85 ILE A N 1
ATOM 687 C CA . ILE A 1 85 ? -9.710 4.952 2.543 1.00 92.69 85 ILE A CA 1
ATOM 688 C C . ILE A 1 85 ? -10.896 4.099 2.977 1.00 92.69 85 ILE A C 1
ATOM 690 O O . ILE A 1 85 ? -11.625 4.477 3.900 1.00 92.69 85 ILE A O 1
ATOM 694 N N . ARG A 1 86 ? -11.084 2.950 2.325 1.00 91.44 86 ARG A N 1
ATOM 695 C CA . ARG A 1 86 ? -12.204 2.042 2.581 1.00 91.44 86 ARG A CA 1
ATOM 696 C C . ARG A 1 86 ? -11.745 0.597 2.696 1.00 91.44 86 ARG A C 1
ATOM 698 O O . ARG A 1 86 ? -10.823 0.153 2.020 1.00 91.44 86 ARG A O 1
ATOM 705 N N . GLU A 1 87 ? -12.437 -0.134 3.551 1.00 92.31 87 GLU A N 1
ATOM 706 C CA . GLU A 1 87 ? -12.293 -1.577 3.692 1.00 92.31 87 GLU A CA 1
ATOM 707 C C . GLU A 1 87 ? -13.177 -2.255 2.635 1.00 92.31 87 GLU A C 1
ATOM 709 O O . GLU A 1 87 ? -14.379 -2.000 2.599 1.00 92.31 87 GLU A O 1
ATOM 714 N N . ILE A 1 88 ? -12.587 -3.074 1.755 1.00 91.62 88 ILE A N 1
ATOM 715 C CA . ILE A 1 88 ? -13.316 -3.724 0.648 1.00 91.62 88 ILE A CA 1
ATOM 716 C C . ILE A 1 88 ? -13.968 -5.033 1.100 1.00 91.62 88 ILE A C 1
ATOM 718 O O . ILE A 1 88 ? -15.144 -5.266 0.839 1.00 91.62 88 ILE A O 1
ATOM 722 N N . THR A 1 89 ? -13.202 -5.900 1.764 1.00 91.44 89 THR A N 1
ATOM 723 C CA . THR A 1 89 ? -13.680 -7.194 2.259 1.00 91.44 89 THR A CA 1
ATOM 724 C C . THR A 1 89 ? -12.827 -7.674 3.430 1.00 91.44 89 THR A C 1
ATOM 726 O O . THR A 1 89 ? -11.672 -7.267 3.571 1.00 91.44 89 THR A O 1
ATOM 729 N N . LYS A 1 90 ? -13.392 -8.570 4.242 1.00 85.12 90 LYS A N 1
ATOM 730 C CA . LYS A 1 90 ? -12.661 -9.369 5.229 1.00 85.12 90 LYS A CA 1
ATOM 731 C C . LYS A 1 90 ? -12.528 -10.777 4.668 1.00 85.12 90 LYS A C 1
ATOM 733 O O . LYS A 1 90 ? -13.529 -11.347 4.237 1.00 85.12 90 LYS A O 1
ATOM 738 N N . VAL A 1 91 ? -11.303 -11.286 4.641 1.00 74.94 91 VAL A N 1
ATOM 739 C CA . VAL A 1 91 ? -10.980 -12.657 4.224 1.00 74.94 91 VAL A CA 1
ATOM 740 C C . VAL A 1 91 ? -10.649 -13.476 5.459 1.00 74.94 91 VAL A C 1
ATOM 742 O O . VAL A 1 91 ? -10.043 -12.885 6.385 1.00 74.94 91 VAL A O 1
#